Protein AF-C8V5G3-F1 (afdb_monomer_lite)

Sequence (160 aa):
MTLDLTHQVLASRDVQTRILHGDGDPSTAPTVLRQMLYELLLFFASTYEAEFGLTTGPPLHDPLAVAAVISTLNPDFARRYPEQALKFDDRNGERFAVTVVTDGLHGTDVAMVGQLGRSVVSSHATGVTIPRGVDIDAFWNIIVDCIRRADELNSARTAA

Structure (mmCIF, N/CA/C/O backbone):
data_AF-C8V5G3-F1
#
_entry.id   AF-C8V5G3-F1
#
loop_
_atom_site.group_PDB
_atom_site.id
_atom_site.type_symbol
_atom_site.label_atom_id
_atom_site.label_alt_id
_atom_site.label_comp_id
_atom_site.label_asym_id
_atom_site.label_entity_id
_atom_site.label_seq_id
_atom_site.pdbx_PDB_ins_code
_atom_site.Cartn_x
_atom_site.Cartn_y
_atom_site.Cartn_z
_atom_site.occupancy
_atom_site.B_iso_or_equiv
_atom_site.auth_seq_id
_atom_site.auth_comp_id
_atom_site.auth_asym_id
_atom_site.auth_atom_id
_atom_site.pdbx_PDB_model_num
ATOM 1 N N . MET A 1 1 ? 5.278 -5.277 -5.437 1.00 90.44 1 MET A N 1
ATOM 2 C CA . MET A 1 1 ? 4.286 -4.232 -5.769 1.00 90.44 1 MET A CA 1
ATOM 3 C C . MET A 1 1 ? 5.053 -3.002 -6.214 1.00 90.44 1 MET A C 1
ATOM 5 O O . MET A 1 1 ? 6.060 -2.707 -5.586 1.00 90.44 1 MET A O 1
ATOM 9 N N . THR A 1 2 ? 4.676 -2.362 -7.321 1.00 94.75 2 THR A N 1
ATOM 10 C CA . THR A 1 2 ? 5.415 -1.199 -7.846 1.00 94.75 2 THR A CA 1
ATOM 11 C C . THR A 1 2 ? 5.033 0.089 -7.117 1.00 94.75 2 THR A C 1
ATOM 13 O O . THR A 1 2 ? 3.992 0.156 -6.452 1.00 94.75 2 THR A O 1
ATOM 16 N N . LEU A 1 3 ? 5.859 1.128 -7.267 1.00 93.94 3 LEU A N 1
ATOM 17 C CA . LEU A 1 3 ? 5.519 2.470 -6.789 1.00 93.94 3 LEU A CA 1
ATOM 18 C C . LEU A 1 3 ? 4.267 3.005 -7.495 1.00 93.94 3 LEU A C 1
ATOM 20 O O . LEU A 1 3 ? 3.383 3.518 -6.823 1.00 93.94 3 LEU A O 1
ATOM 24 N N . ASP A 1 4 ? 4.117 2.765 -8.804 1.00 93.50 4 ASP A N 1
ATOM 25 C CA . ASP A 1 4 ? 2.938 3.192 -9.578 1.00 93.50 4 ASP A CA 1
ATOM 26 C C . ASP A 1 4 ? 1.614 2.683 -8.987 1.00 93.50 4 ASP A C 1
ATOM 28 O O . ASP A 1 4 ? 0.593 3.369 -9.034 1.00 93.50 4 ASP A O 1
ATOM 32 N N . LEU A 1 5 ? 1.623 1.466 -8.435 1.00 96.06 5 LEU A N 1
ATOM 33 C CA . LEU A 1 5 ? 0.449 0.861 -7.816 1.00 96.06 5 LEU A CA 1
ATOM 34 C C . LEU A 1 5 ? 0.255 1.352 -6.379 1.00 96.06 5 LEU A C 1
ATOM 36 O O . LEU A 1 5 ? -0.837 1.753 -5.992 1.00 96.06 5 LEU A O 1
ATOM 40 N N . THR A 1 6 ? 1.319 1.326 -5.578 1.00 95.50 6 THR A N 1
ATOM 41 C CA . THR A 1 6 ? 1.243 1.682 -4.150 1.00 95.50 6 THR A CA 1
ATOM 42 C C . THR A 1 6 ? 0.965 3.170 -3.927 1.00 95.50 6 THR A C 1
ATOM 44 O O . THR A 1 6 ? 0.331 3.525 -2.939 1.00 95.50 6 THR A O 1
ATOM 47 N N . HIS A 1 7 ? 1.329 4.040 -4.875 1.00 93.88 7 HIS A N 1
ATOM 48 C CA . HIS A 1 7 ? 1.003 5.470 -4.837 1.00 93.88 7 HIS A CA 1
ATOM 49 C C . HIS A 1 7 ? -0.486 5.775 -5.068 1.00 93.88 7 HIS A C 1
ATOM 51 O O . HIS A 1 7 ? -0.908 6.911 -4.876 1.00 93.88 7 HIS A O 1
ATOM 57 N N . GLN A 1 8 ? -1.299 4.783 -5.441 1.00 94.62 8 GLN A N 1
ATOM 58 C CA . GLN A 1 8 ? -2.758 4.931 -5.512 1.00 94.62 8 GLN A CA 1
ATOM 59 C C . GLN A 1 8 ? -3.415 4.757 -4.136 1.00 94.62 8 GLN A C 1
ATOM 61 O O . GLN A 1 8 ? -4.529 5.220 -3.907 1.00 94.62 8 GLN A O 1
ATOM 66 N N . VAL A 1 9 ? -2.724 4.100 -3.202 1.00 94.62 9 VAL A N 1
ATOM 67 C CA . VAL A 1 9 ? -3.239 3.760 -1.876 1.00 94.62 9 VAL A CA 1
ATOM 68 C C . VAL A 1 9 ? -2.818 4.832 -0.877 1.00 94.62 9 VAL A C 1
ATOM 70 O O . VAL A 1 9 ? -1.881 4.655 -0.101 1.00 94.62 9 VAL A O 1
ATOM 73 N N . LEU A 1 10 ? -3.498 5.974 -0.929 1.00 93.56 10 LEU A N 1
ATOM 74 C CA . LEU A 1 10 ? -3.182 7.138 -0.103 1.00 93.56 10 LEU A CA 1
ATOM 75 C C . LEU A 1 10 ? -3.935 7.091 1.227 1.00 93.56 10 LEU A C 1
ATOM 77 O O . LEU A 1 10 ? -5.157 6.928 1.254 1.00 93.56 10 LEU A O 1
ATOM 81 N N . ALA A 1 11 ? -3.222 7.298 2.333 1.00 92.81 11 ALA A N 1
ATOM 82 C CA . ALA A 1 11 ? -3.824 7.530 3.640 1.00 92.81 11 ALA A CA 1
ATOM 83 C C . ALA A 1 11 ? -4.347 8.969 3.727 1.00 92.81 11 ALA A C 1
ATOM 85 O O . ALA A 1 11 ? -3.745 9.823 4.382 1.00 92.81 11 ALA A O 1
ATOM 86 N N . SER A 1 12 ? -5.452 9.238 3.027 1.00 91.56 12 SER A N 1
ATOM 87 C CA . SER A 1 12 ? -6.137 10.532 3.053 1.00 91.56 12 SER A CA 1
ATOM 88 C C . SER A 1 12 ? -6.578 10.925 4.464 1.00 91.56 12 SER A C 1
ATOM 90 O O . SER A 1 12 ? -6.623 10.086 5.362 1.00 91.56 12 SER A O 1
ATOM 92 N N . ARG A 1 13 ? -6.956 12.191 4.676 1.00 89.12 13 ARG A N 1
ATOM 93 C CA . ARG A 1 13 ? -7.501 12.634 5.974 1.00 89.12 13 ARG A CA 1
ATOM 94 C C . ARG A 1 13 ? -8.689 11.781 6.427 1.00 89.12 13 ARG A C 1
ATOM 96 O O . ARG A 1 13 ? -8.712 11.357 7.575 1.00 89.12 13 ARG A O 1
ATOM 103 N N . ASP A 1 14 ? -9.600 11.449 5.516 1.00 90.44 14 ASP A N 1
ATOM 104 C CA . ASP A 1 14 ? -10.758 10.599 5.820 1.00 90.44 14 ASP A CA 1
ATOM 105 C C . ASP A 1 14 ? -10.329 9.191 6.244 1.00 90.44 14 ASP A C 1
ATOM 107 O O . ASP A 1 14 ? -10.855 8.634 7.208 1.00 90.44 14 ASP A O 1
ATOM 111 N N . VAL A 1 15 ? -9.319 8.629 5.574 1.00 93.00 15 VAL A N 1
ATOM 112 C CA . VAL A 1 15 ? -8.729 7.347 5.969 1.00 93.00 15 VAL A CA 1
ATOM 113 C C . VAL A 1 15 ? -8.062 7.456 7.336 1.00 93.00 15 VAL A C 1
ATOM 115 O O . VAL A 1 15 ? -8.269 6.587 8.173 1.00 93.00 15 VAL A O 1
ATOM 118 N N . GLN A 1 16 ? -7.294 8.512 7.601 1.00 92.38 16 GLN A N 1
ATOM 119 C CA . GLN A 1 16 ? -6.641 8.722 8.894 1.00 92.38 16 GLN A CA 1
ATOM 120 C C . GLN A 1 16 ? -7.676 8.803 10.027 1.00 92.38 16 GLN A C 1
ATOM 122 O O . GLN A 1 16 ? -7.517 8.130 11.044 1.00 92.38 16 GLN A O 1
ATOM 127 N N . THR A 1 17 ? -8.773 9.541 9.827 1.00 91.38 17 THR A N 1
ATOM 128 C CA . THR A 1 17 ? -9.910 9.592 10.759 1.00 91.38 17 THR A CA 1
ATOM 129 C C . THR A 1 17 ? -10.544 8.213 10.942 1.00 91.38 17 THR A C 1
ATOM 131 O O . THR A 1 17 ? -10.790 7.797 12.074 1.00 91.38 17 THR A O 1
ATOM 134 N N . ARG A 1 18 ? -10.751 7.464 9.852 1.00 92.94 18 ARG A N 1
ATOM 135 C CA . ARG A 1 18 ? -11.294 6.099 9.894 1.00 92.94 18 ARG A CA 1
ATOM 136 C C . ARG A 1 18 ? -10.370 5.120 10.625 1.00 92.94 18 ARG A C 1
ATOM 138 O O . ARG A 1 18 ? -10.847 4.242 11.335 1.00 92.94 18 ARG A O 1
ATOM 145 N N . ILE A 1 19 ? -9.053 5.256 10.497 1.00 94.88 19 ILE A N 1
ATOM 146 C CA . ILE A 1 19 ? -8.082 4.454 11.254 1.00 94.88 19 ILE A CA 1
ATOM 147 C C . ILE A 1 19 ? -8.159 4.804 12.742 1.00 94.88 19 ILE A C 1
ATOM 149 O O . ILE A 1 19 ? -8.241 3.899 13.577 1.00 94.88 19 ILE A O 1
ATOM 153 N N . LEU A 1 20 ? -8.205 6.100 13.064 1.00 95.12 20 LEU A N 1
ATOM 154 C CA . LEU A 1 20 ? -8.210 6.596 14.436 1.00 95.12 20 LEU A CA 1
ATOM 155 C C . LEU A 1 20 ? -9.475 6.191 15.207 1.00 95.12 20 LEU A C 1
ATOM 157 O O . LEU A 1 20 ? -9.371 5.737 16.344 1.00 95.12 20 LEU A O 1
ATOM 161 N N . HIS A 1 21 ? -10.652 6.292 14.585 1.00 92.94 21 HIS A N 1
ATOM 162 C CA . HIS A 1 21 ? -11.937 6.090 15.270 1.00 92.94 21 HIS A CA 1
ATOM 163 C C . HIS A 1 21 ? -12.692 4.819 14.850 1.00 92.94 21 HIS A C 1
ATOM 165 O O . HIS A 1 21 ? -13.619 4.396 15.539 1.00 92.94 21 HIS A O 1
ATOM 171 N N . GLY A 1 22 ? -12.291 4.164 13.756 1.00 88.62 22 GLY A N 1
ATOM 172 C CA . GLY A 1 22 ? -13.039 3.038 13.196 1.00 88.62 22 GLY A CA 1
ATOM 173 C C . GLY A 1 22 ? -14.452 3.454 12.785 1.00 88.62 22 GLY A C 1
ATOM 174 O O . GLY A 1 22 ? -14.653 4.557 12.284 1.00 88.62 22 GLY A O 1
ATOM 175 N N . ASP A 1 23 ? -15.419 2.572 13.041 1.00 82.75 23 ASP A N 1
ATOM 176 C CA . ASP A 1 23 ? -16.856 2.854 12.891 1.00 82.75 23 ASP A CA 1
ATOM 177 C C . ASP A 1 23 ? -17.482 3.413 14.194 1.00 82.75 23 ASP A C 1
ATOM 179 O O . ASP A 1 23 ? -18.703 3.452 14.341 1.00 82.75 23 ASP A O 1
ATOM 183 N N . GLY A 1 24 ? -16.653 3.779 15.181 1.00 77.25 24 GLY A N 1
ATOM 184 C CA . GLY A 1 24 ? -17.084 4.284 16.485 1.00 77.25 24 GLY A CA 1
ATOM 185 C C . GLY A 1 24 ? -17.409 5.778 16.489 1.00 77.25 24 GLY A C 1
ATOM 186 O O . GLY A 1 24 ? -17.151 6.498 15.527 1.00 77.25 24 GLY A O 1
ATOM 187 N N . ASP A 1 25 ? -17.959 6.257 17.607 1.00 80.38 25 ASP A N 1
ATOM 188 C CA . ASP A 1 25 ? -18.188 7.687 17.828 1.00 80.38 25 ASP A CA 1
ATOM 189 C C . ASP A 1 25 ? -16.837 8.426 17.949 1.00 80.38 25 ASP A C 1
ATOM 191 O O . ASP A 1 25 ? -16.063 8.103 18.857 1.00 80.38 25 ASP A O 1
ATOM 195 N N . PRO A 1 26 ? -16.548 9.437 17.103 1.00 83.38 26 PRO A N 1
ATOM 196 C CA . PRO A 1 26 ? -15.336 10.252 17.205 1.00 83.38 26 PRO A CA 1
ATOM 197 C C . PRO A 1 26 ? -15.153 10.960 18.557 1.00 83.38 26 PRO A C 1
ATOM 199 O O . PRO A 1 26 ? -14.046 11.391 18.873 1.00 83.38 26 PRO A O 1
ATOM 202 N N . SER A 1 27 ? -16.214 11.087 19.363 1.00 85.31 27 SER A N 1
ATOM 203 C CA . SER A 1 27 ? -16.142 11.611 20.733 1.00 85.31 27 SER A CA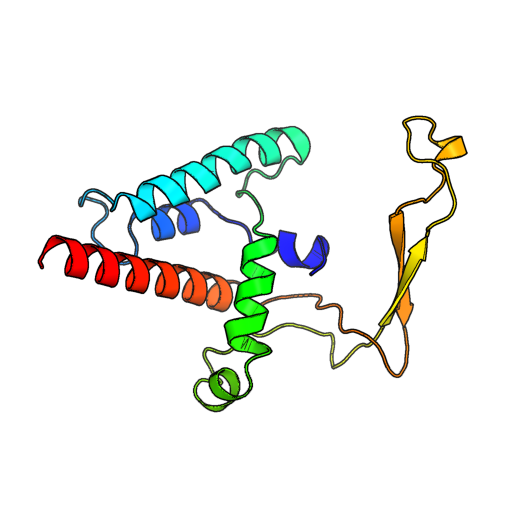 1
ATOM 204 C C . SER A 1 27 ? -15.482 10.639 21.725 1.00 85.31 27 SER A C 1
ATOM 206 O O . SER A 1 27 ? -15.033 11.051 22.797 1.00 85.31 27 SER A O 1
ATOM 208 N N . THR A 1 28 ? -15.395 9.353 21.372 1.00 87.88 28 THR A N 1
ATOM 209 C CA . THR A 1 28 ? -14.753 8.319 22.187 1.00 87.88 28 THR A CA 1
ATOM 210 C C . THR A 1 28 ? -13.245 8.334 21.964 1.00 87.88 28 THR A C 1
ATOM 212 O O . THR A 1 28 ? -12.764 8.402 20.832 1.00 87.88 28 THR A O 1
ATOM 215 N N . ALA A 1 29 ? -12.486 8.235 23.058 1.00 92.25 29 ALA A N 1
ATOM 216 C CA . ALA A 1 29 ? -11.034 8.161 22.982 1.00 92.25 29 ALA A CA 1
ATOM 217 C C . ALA A 1 29 ? -10.590 6.924 22.170 1.00 92.25 29 ALA A C 1
ATOM 219 O O . ALA A 1 29 ? -11.103 5.825 22.409 1.00 92.25 29 ALA A O 1
ATOM 220 N N . PRO A 1 30 ? -9.641 7.076 21.229 1.00 94.69 30 PRO A N 1
ATOM 221 C CA . PRO A 1 30 ? -9.149 5.966 20.424 1.00 94.69 30 PRO A CA 1
ATOM 222 C C . PRO A 1 30 ? -8.407 4.939 21.287 1.00 94.69 30 PRO A C 1
ATOM 224 O O . PRO A 1 30 ? -7.848 5.260 22.340 1.00 94.69 30 PRO A O 1
ATOM 227 N N . THR A 1 31 ? -8.356 3.688 20.825 1.00 95.00 31 THR A N 1
ATOM 228 C CA . THR A 1 31 ? -7.516 2.666 21.464 1.00 95.00 31 THR A CA 1
ATOM 229 C C . THR A 1 31 ? -6.035 3.009 21.289 1.00 95.00 31 THR A C 1
ATOM 231 O O . THR A 1 31 ? -5.647 3.694 20.341 1.00 95.00 31 THR A O 1
ATOM 234 N N . VAL A 1 32 ? -5.175 2.480 22.169 1.00 95.69 32 VAL A N 1
ATOM 235 C CA . VAL A 1 32 ? -3.713 2.672 22.072 1.00 95.69 32 VAL A CA 1
ATOM 236 C C . VAL A 1 32 ? -3.182 2.231 20.703 1.00 95.69 32 VAL A C 1
ATOM 238 O O . VAL A 1 32 ? -2.346 2.911 20.113 1.00 95.69 32 VAL A O 1
ATOM 241 N N . LEU A 1 33 ? -3.701 1.119 20.170 1.00 96.19 33 LEU A N 1
ATOM 242 C CA . LEU A 1 33 ? -3.328 0.614 18.850 1.00 96.19 33 LEU A CA 1
ATOM 243 C C . LEU A 1 33 ? -3.675 1.619 17.744 1.00 96.19 33 LEU A C 1
ATOM 245 O O . LEU A 1 33 ? -2.832 1.917 16.900 1.00 96.19 33 LEU A O 1
ATOM 249 N N . ARG A 1 34 ? -4.900 2.152 17.749 1.00 96.50 34 ARG A N 1
ATOM 250 C CA . ARG A 1 34 ? -5.357 3.116 16.740 1.00 96.50 34 ARG A CA 1
ATOM 251 C C . ARG A 1 34 ? -4.603 4.432 16.809 1.00 96.50 34 ARG A C 1
ATOM 253 O O . ARG A 1 34 ? -4.219 4.948 15.763 1.00 96.50 34 ARG A O 1
ATOM 260 N N . GLN A 1 35 ? -4.339 4.928 18.018 1.00 96.50 35 GLN A N 1
ATOM 261 C CA . GLN A 1 35 ? -3.531 6.128 18.227 1.00 96.50 35 GLN A CA 1
ATOM 262 C C . GLN A 1 35 ? -2.127 5.954 17.630 1.00 96.50 35 GLN A C 1
ATOM 264 O O . GLN A 1 35 ? -1.695 6.780 16.831 1.00 96.50 35 GLN A O 1
ATOM 269 N N . MET A 1 36 ? -1.457 4.837 17.930 1.00 97.00 36 MET A N 1
ATOM 270 C CA . MET A 1 36 ? -0.131 4.525 17.387 1.00 97.00 36 MET A CA 1
ATOM 271 C C . MET A 1 36 ? -0.137 4.442 15.850 1.00 97.00 36 MET A C 1
ATOM 273 O O . MET A 1 36 ? 0.761 4.970 15.197 1.00 97.00 36 MET A O 1
ATOM 277 N 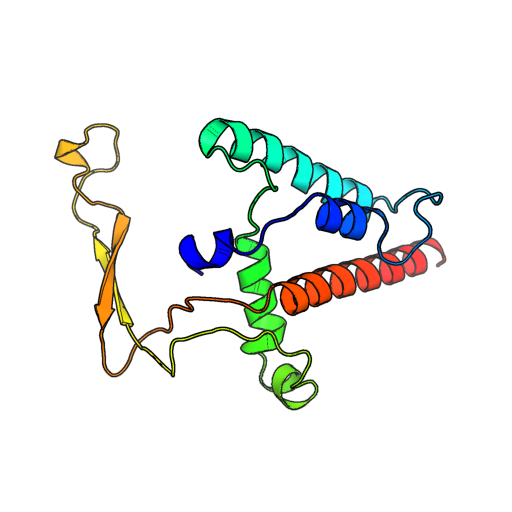N . LEU A 1 37 ? -1.141 3.789 15.251 1.00 96.12 37 LEU A N 1
ATOM 278 C CA . LEU A 1 37 ? -1.253 3.681 13.791 1.00 96.12 37 LEU A CA 1
ATOM 279 C C . LEU A 1 37 ? -1.525 5.037 13.128 1.00 96.12 37 LEU A C 1
ATOM 281 O O . LEU A 1 37 ? -0.943 5.333 12.088 1.00 96.12 37 LEU A O 1
ATOM 285 N N . TYR A 1 38 ? -2.376 5.870 13.724 1.00 94.31 38 TYR A N 1
ATOM 286 C CA . TYR A 1 38 ? -2.631 7.227 13.246 1.00 94.31 38 TYR A CA 1
ATOM 287 C C . TYR A 1 38 ? -1.365 8.093 13.291 1.00 94.31 38 TYR A C 1
ATOM 289 O O . TYR A 1 38 ? -1.020 8.733 12.299 1.00 94.31 38 TYR A O 1
ATOM 297 N N . GLU A 1 39 ? -0.628 8.061 14.402 1.00 93.50 39 GLU A N 1
ATOM 298 C CA . GLU A 1 39 ? 0.644 8.780 14.544 1.00 93.50 39 GLU A CA 1
ATOM 299 C C . GLU A 1 39 ? 1.687 8.313 13.524 1.00 93.50 39 GLU A C 1
ATOM 301 O O . GLU A 1 39 ? 2.393 9.140 12.947 1.00 93.50 39 GLU A O 1
ATOM 306 N N . LEU A 1 40 ? 1.740 7.008 13.235 1.00 92.94 40 LEU A N 1
ATOM 307 C CA . LEU A 1 40 ? 2.606 6.456 12.195 1.00 92.94 40 LEU A CA 1
ATOM 308 C C . LEU A 1 40 ? 2.267 7.026 10.809 1.00 92.94 40 LEU A C 1
ATOM 310 O O . LEU A 1 40 ? 3.170 7.393 10.057 1.00 92.94 40 LEU A O 1
ATOM 314 N N . LEU A 1 41 ? 0.978 7.137 10.474 1.00 91.19 41 LEU A N 1
ATOM 315 C CA . LEU A 1 41 ? 0.541 7.750 9.216 1.00 91.19 41 LEU A CA 1
ATOM 316 C C . LEU A 1 41 ? 0.913 9.239 9.158 1.00 91.19 41 LEU A C 1
ATOM 318 O O . LEU A 1 41 ? 1.419 9.699 8.136 1.00 91.19 41 LEU A O 1
ATOM 322 N N . LEU A 1 42 ? 0.723 9.990 10.246 1.00 87.56 42 LEU A N 1
ATOM 323 C CA . LEU A 1 42 ? 1.100 11.407 10.298 1.00 87.56 42 LEU A CA 1
ATOM 324 C C . LEU A 1 42 ? 2.608 11.628 10.164 1.00 87.56 42 LEU A C 1
ATOM 326 O O . LEU A 1 42 ? 3.032 12.559 9.478 1.00 87.56 42 LEU A O 1
ATOM 330 N N . PHE A 1 43 ? 3.414 10.772 10.796 1.00 86.56 43 PHE A N 1
ATOM 331 C CA . PHE A 1 43 ? 4.869 10.841 10.709 1.00 86.56 43 PHE A CA 1
ATOM 332 C C . PHE A 1 43 ? 5.326 10.810 9.247 1.00 86.56 43 PHE A C 1
ATOM 334 O O . PHE A 1 43 ? 6.025 11.719 8.796 1.00 86.56 43 PHE A O 1
ATOM 341 N N . PHE A 1 44 ? 4.844 9.833 8.473 1.00 81.12 44 PHE A N 1
ATOM 342 C CA . PHE A 1 44 ? 5.181 9.734 7.055 1.00 81.12 44 PHE A CA 1
ATOM 343 C C . PHE A 1 44 ? 4.566 10.848 6.205 1.00 81.12 44 PHE A C 1
ATOM 345 O O . PHE A 1 44 ? 5.217 11.304 5.268 1.00 81.12 44 PHE A O 1
ATOM 352 N N . ALA A 1 45 ? 3.362 11.333 6.530 1.00 80.25 45 ALA A N 1
ATOM 353 C CA . ALA A 1 45 ? 2.716 12.410 5.776 1.00 80.25 45 ALA A CA 1
ATOM 354 C C . ALA A 1 45 ? 3.637 13.632 5.604 1.00 80.25 45 ALA A C 1
ATOM 356 O O . ALA A 1 45 ? 3.771 14.146 4.496 1.00 80.25 45 ALA A O 1
ATOM 357 N N . SER A 1 46 ? 4.335 14.029 6.675 1.00 76.62 46 SER A N 1
ATOM 358 C CA . SER A 1 46 ? 5.256 15.173 6.660 1.00 76.62 46 SER A CA 1
ATOM 359 C C . SER A 1 46 ? 6.431 15.006 5.687 1.00 76.62 46 SER A C 1
ATOM 361 O O . SER A 1 46 ? 6.776 15.937 4.961 1.00 76.62 46 SER A O 1
ATOM 363 N N . THR A 1 47 ? 7.021 13.810 5.619 1.00 78.00 47 THR A N 1
ATOM 364 C CA . THR A 1 47 ? 8.121 13.507 4.695 1.00 78.00 47 THR A CA 1
ATOM 365 C C . THR A 1 47 ? 7.628 13.477 3.254 1.00 78.00 47 THR A C 1
ATOM 367 O O . THR A 1 47 ? 8.290 14.006 2.367 1.00 78.00 47 THR A O 1
ATOM 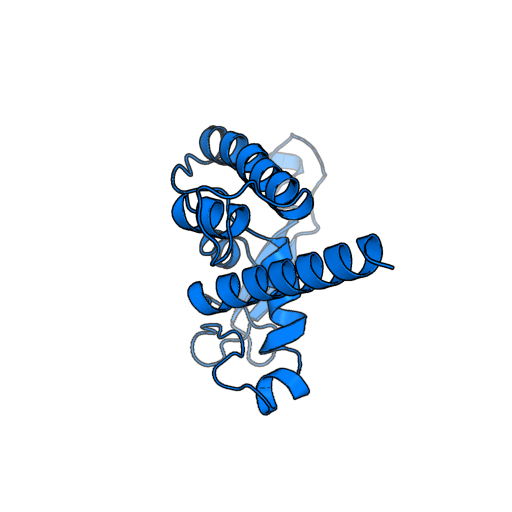370 N N . TYR A 1 48 ? 6.449 12.901 3.005 1.00 76.12 48 TYR A N 1
ATOM 371 C CA . TYR A 1 48 ? 5.904 12.818 1.650 1.00 76.12 48 TYR A CA 1
ATOM 372 C C . TYR A 1 48 ? 5.454 14.168 1.092 1.00 76.12 48 TYR A C 1
ATOM 374 O O . TYR A 1 48 ? 5.598 14.418 -0.107 1.00 76.12 48 TYR A O 1
ATOM 382 N N . GLU A 1 49 ? 4.947 15.052 1.947 1.00 80.31 49 GLU A N 1
ATOM 383 C CA . GLU A 1 49 ? 4.661 16.429 1.563 1.00 80.31 49 GLU A CA 1
ATOM 384 C C . GLU A 1 49 ? 5.953 17.175 1.196 1.00 80.31 49 GLU A C 1
ATOM 386 O O . GLU A 1 49 ? 6.020 17.772 0.123 1.00 80.31 49 GLU A O 1
ATOM 391 N N . ALA A 1 50 ? 6.992 17.084 2.033 1.00 78.62 50 ALA A N 1
ATOM 392 C CA . ALA A 1 50 ? 8.255 17.790 1.818 1.00 78.62 50 ALA A CA 1
ATOM 393 C C . ALA A 1 50 ? 9.042 17.289 0.592 1.00 78.62 50 ALA A C 1
ATOM 395 O O . ALA A 1 50 ? 9.536 18.099 -0.190 1.00 78.62 50 ALA A O 1
ATOM 396 N N . GLU A 1 51 ? 9.147 15.970 0.411 1.00 79.06 51 GLU A N 1
ATOM 397 C CA . GLU A 1 51 ? 10.008 15.359 -0.615 1.00 79.06 51 GLU A CA 1
ATOM 398 C C . GLU A 1 51 ? 9.288 15.125 -1.953 1.00 79.06 51 GLU A C 1
ATOM 400 O O . GLU A 1 51 ? 9.918 15.135 -3.011 1.00 79.06 51 GLU A O 1
ATOM 405 N N . PHE A 1 52 ? 7.964 14.916 -1.936 1.00 72.69 52 PHE A N 1
ATOM 406 C CA . PHE A 1 52 ? 7.195 14.513 -3.124 1.00 72.69 52 PHE A CA 1
ATOM 407 C C . PHE A 1 52 ? 5.979 15.403 -3.419 1.00 72.69 52 PHE A C 1
ATOM 409 O O . PHE A 1 52 ? 5.284 15.166 -4.408 1.00 72.69 52 PHE A O 1
ATOM 416 N N . GLY A 1 53 ? 5.692 16.410 -2.585 1.00 76.88 53 GLY A N 1
ATOM 417 C CA . GLY A 1 53 ? 4.535 17.296 -2.758 1.00 76.88 53 GLY A CA 1
ATOM 418 C C . GLY A 1 53 ? 3.182 16.592 -2.598 1.00 76.88 53 GLY A C 1
ATOM 419 O O . GLY A 1 53 ? 2.164 17.089 -3.082 1.00 76.88 53 GLY A O 1
ATOM 420 N N . LEU A 1 54 ? 3.149 15.420 -1.954 1.00 72.88 54 LEU A N 1
ATOM 421 C CA . LEU A 1 54 ? 1.933 14.626 -1.778 1.00 72.88 54 LEU A CA 1
ATOM 422 C C . LEU A 1 54 ? 1.114 15.141 -0.588 1.00 72.88 54 LEU A C 1
ATOM 424 O O . LEU A 1 54 ? 1.244 14.667 0.536 1.00 72.88 54 LEU A O 1
ATOM 428 N N . THR A 1 55 ? 0.224 16.096 -0.851 1.00 79.56 55 THR A N 1
ATOM 429 C CA . THR A 1 55 ? -0.591 16.768 0.182 1.00 79.56 55 THR A CA 1
ATOM 430 C C . THR A 1 55 ? -1.848 16.001 0.595 1.00 79.56 55 THR A C 1
ATOM 432 O O . THR A 1 55 ? -2.470 16.316 1.609 1.00 79.56 55 THR A O 1
ATOM 435 N N . THR A 1 56 ? -2.254 14.992 -0.183 1.00 82.88 56 THR A N 1
ATOM 436 C CA . THR A 1 56 ? -3.454 14.194 0.122 1.00 82.88 56 THR A CA 1
ATOM 437 C C . THR A 1 56 ? -3.212 13.247 1.299 1.00 82.88 56 THR A C 1
ATOM 439 O O . THR A 1 56 ? -4.136 12.996 2.066 1.00 82.88 56 THR A O 1
ATOM 442 N N . GLY A 1 57 ? -1.981 12.760 1.468 1.00 85.19 57 GLY A N 1
ATOM 443 C CA . GLY A 1 57 ? -1.577 11.802 2.497 1.00 85.19 57 GLY A CA 1
ATOM 444 C C . GLY A 1 57 ? -0.485 10.856 1.981 1.00 85.19 57 GLY A C 1
ATOM 445 O O . GLY A 1 57 ? -0.257 10.799 0.770 1.00 85.19 57 GLY A O 1
ATOM 446 N N . PRO A 1 58 ? 0.203 10.112 2.864 1.00 88.62 58 PRO A N 1
ATOM 447 C CA . PRO A 1 58 ? 1.277 9.214 2.457 1.00 88.62 58 PRO A CA 1
ATOM 448 C C . PRO A 1 58 ? 0.722 7.947 1.783 1.00 88.62 58 PRO A C 1
ATOM 450 O O . PRO A 1 58 ? -0.347 7.461 2.173 1.00 88.62 58 PRO A O 1
ATOM 453 N N . PRO A 1 59 ? 1.431 7.379 0.795 1.00 92.00 59 PRO A N 1
ATOM 454 C CA . PRO A 1 59 ? 1.083 6.091 0.214 1.00 92.00 59 PRO A CA 1
ATOM 455 C C . PRO A 1 59 ? 1.425 4.927 1.155 1.00 92.00 59 PRO A C 1
ATOM 457 O O . PRO A 1 59 ? 2.383 4.994 1.926 1.00 92.00 59 PRO A O 1
ATOM 460 N N . LEU A 1 60 ? 0.674 3.825 1.067 1.00 91.94 60 LEU A N 1
ATOM 461 C CA . LEU A 1 60 ? 0.986 2.578 1.774 1.00 91.94 60 LEU A CA 1
ATOM 462 C C . LEU A 1 60 ? 1.591 1.550 0.816 1.00 91.94 60 LEU A C 1
ATOM 464 O O . LEU A 1 60 ? 0.911 0.988 -0.043 1.00 91.94 60 LEU A O 1
ATOM 468 N N . HIS A 1 61 ? 2.876 1.259 1.014 1.00 94.38 61 HIS A N 1
ATOM 469 C CA . HIS A 1 61 ? 3.606 0.276 0.216 1.00 94.38 61 HIS A CA 1
ATOM 470 C C . HIS A 1 61 ? 3.400 -1.153 0.737 1.00 94.38 61 HIS A C 1
ATOM 472 O O . HIS A 1 61 ? 2.728 -1.974 0.108 1.00 94.38 61 HIS A O 1
ATOM 478 N N . ASP A 1 62 ? 3.954 -1.443 1.910 1.00 94.81 62 ASP A N 1
ATOM 479 C CA . ASP A 1 62 ? 4.045 -2.803 2.446 1.00 94.81 62 ASP A CA 1
ATOM 480 C C . ASP A 1 62 ? 2.681 -3.411 2.808 1.00 94.81 62 ASP A C 1
ATOM 482 O O . ASP A 1 62 ? 2.445 -4.579 2.474 1.00 94.81 62 ASP A O 1
ATOM 486 N N . PRO A 1 63 ? 1.729 -2.659 3.407 1.00 96.00 63 PRO A N 1
ATOM 487 C CA . PRO A 1 63 ? 0.415 -3.209 3.727 1.00 96.00 63 PRO A CA 1
ATOM 488 C C . PRO A 1 63 ? -0.350 -3.707 2.495 1.00 96.00 63 PRO A C 1
ATOM 490 O O . PRO A 1 63 ? -1.087 -4.687 2.599 1.00 96.00 63 PRO A O 1
ATOM 493 N N . LEU A 1 64 ? -0.144 -3.105 1.315 1.00 97.06 64 LEU A N 1
ATOM 494 C CA . LEU A 1 64 ? -0.766 -3.574 0.074 1.00 97.06 64 LEU A CA 1
ATOM 495 C C . LEU A 1 64 ? -0.264 -4.967 -0.328 1.00 97.06 64 LEU A C 1
ATOM 497 O O . LEU A 1 64 ? -1.046 -5.800 -0.789 1.00 97.06 64 LEU A O 1
ATOM 501 N N . ALA A 1 65 ? 1.026 -5.249 -0.124 1.00 96.06 65 ALA A N 1
ATOM 502 C CA . ALA A 1 65 ? 1.585 -6.570 -0.395 1.00 96.06 65 ALA A CA 1
ATOM 503 C C . ALA A 1 65 ? 0.973 -7.635 0.529 1.00 96.06 65 ALA A C 1
ATOM 505 O O . ALA A 1 65 ? 0.590 -8.707 0.062 1.00 96.06 65 ALA A O 1
ATOM 506 N N . VAL A 1 66 ? 0.817 -7.324 1.820 1.00 97.12 66 VAL A N 1
ATOM 507 C CA . VAL A 1 66 ? 0.181 -8.232 2.788 1.00 97.12 66 VAL A CA 1
ATOM 508 C C . VAL A 1 66 ? -1.297 -8.444 2.455 1.00 97.12 66 VAL A C 1
ATOM 510 O O . VAL A 1 66 ? -1.756 -9.586 2.440 1.00 97.12 66 VAL A O 1
ATOM 513 N N . ALA A 1 67 ? -2.027 -7.375 2.121 1.00 97.00 67 ALA A N 1
ATOM 514 C CA . ALA A 1 67 ? -3.429 -7.450 1.717 1.00 97.00 67 ALA A CA 1
ATOM 515 C C . ALA A 1 67 ? -3.622 -8.362 0.493 1.00 97.00 67 ALA A C 1
ATOM 517 O O . ALA A 1 67 ? -4.521 -9.202 0.484 1.00 97.00 67 ALA A O 1
ATOM 518 N N . ALA A 1 68 ? -2.733 -8.268 -0.504 1.00 96.31 68 ALA A N 1
ATOM 519 C CA . ALA A 1 68 ? -2.746 -9.164 -1.657 1.00 96.31 68 ALA A CA 1
ATOM 520 C C . ALA A 1 68 ? -2.547 -10.635 -1.253 1.00 96.31 68 ALA A C 1
ATOM 522 O O . ALA A 1 68 ? -3.234 -11.505 -1.785 1.00 96.31 68 ALA A O 1
ATOM 523 N N . VAL A 1 69 ? -1.653 -10.921 -0.297 1.00 96.81 69 VAL A N 1
ATOM 524 C CA . VAL A 1 69 ? -1.397 -12.288 0.195 1.00 96.81 69 VAL A CA 1
ATOM 525 C C . VAL A 1 69 ? -2.618 -12.878 0.892 1.00 96.81 69 VAL A C 1
ATOM 527 O O . VAL A 1 69 ? -3.015 -13.995 0.575 1.00 96.81 69 VAL A O 1
ATOM 530 N N . ILE A 1 70 ? -3.223 -12.149 1.832 1.00 95.62 70 ILE A N 1
ATOM 531 C CA . ILE A 1 70 ? -4.339 -12.681 2.629 1.00 95.62 70 ILE A CA 1
ATOM 532 C C . ILE A 1 70 ? -5.663 -12.724 1.860 1.00 95.62 70 ILE A C 1
ATOM 534 O O . ILE A 1 70 ? -6.563 -13.458 2.268 1.00 95.62 70 ILE A O 1
ATOM 538 N N . SER A 1 71 ? -5.768 -11.958 0.768 1.00 96.06 71 SER A N 1
ATOM 539 C CA . SER A 1 71 ? -6.988 -11.787 -0.015 1.00 96.06 71 SER A CA 1
ATOM 540 C C . SER A 1 71 ? -6.888 -12.442 -1.398 1.00 96.06 71 SER A C 1
ATOM 542 O O . SER A 1 71 ? -7.322 -13.578 -1.568 1.00 96.06 71 SER A O 1
ATOM 544 N N . THR A 1 72 ? -6.279 -11.774 -2.383 1.00 94.31 72 THR A N 1
ATOM 545 C CA . THR A 1 72 ? -6.240 -12.214 -3.793 1.00 94.31 72 THR A CA 1
ATOM 546 C C . THR A 1 72 ? -5.448 -13.503 -4.002 1.00 94.31 72 THR A C 1
ATOM 548 O O . THR A 1 72 ? -5.861 -14.372 -4.764 1.00 94.31 72 THR A O 1
ATOM 551 N N . LEU A 1 73 ? -4.295 -13.629 -3.341 1.00 94.56 73 LEU A N 1
ATOM 552 C CA . LEU A 1 73 ? -3.399 -14.781 -3.472 1.00 94.56 73 LEU A CA 1
ATOM 553 C C . LEU A 1 73 ? -3.754 -15.915 -2.502 1.00 94.56 73 LEU A C 1
ATOM 555 O O . LEU A 1 73 ? -3.123 -16.970 -2.542 1.00 94.56 73 LEU A O 1
ATOM 559 N N . ASN A 1 74 ? -4.769 -15.723 -1.657 1.00 96.62 74 ASN A N 1
ATOM 560 C CA . ASN A 1 74 ? -5.318 -16.762 -0.804 1.00 96.62 74 ASN A CA 1
ATOM 561 C C . ASN A 1 74 ? -6.525 -17.413 -1.507 1.00 96.62 74 ASN A C 1
ATOM 563 O O . ASN A 1 74 ? -7.623 -16.850 -1.490 1.00 96.62 74 ASN A O 1
ATOM 567 N N . PRO A 1 75 ? -6.372 -18.614 -2.097 1.00 95.12 75 PRO A N 1
ATOM 568 C CA . PRO A 1 75 ? -7.436 -19.240 -2.878 1.00 95.12 75 PRO A CA 1
ATOM 569 C C . PRO A 1 75 ? -8.661 -19.608 -2.035 1.00 95.12 75 PRO A C 1
ATOM 571 O O . PRO A 1 75 ? -9.771 -19.668 -2.564 1.00 95.12 75 PRO A O 1
ATOM 574 N N . ASP A 1 76 ? -8.490 -19.855 -0.735 1.00 96.62 76 ASP A N 1
ATOM 575 C CA . ASP A 1 76 ? -9.604 -20.152 0.163 1.00 96.62 76 ASP A CA 1
ATOM 576 C C . ASP A 1 76 ? -10.399 -18.897 0.500 1.00 96.62 76 ASP A C 1
ATOM 578 O O . ASP A 1 76 ? -11.631 -18.929 0.455 1.00 96.62 76 ASP A O 1
ATOM 582 N N . PHE A 1 77 ? -9.712 -17.784 0.772 1.00 93.88 77 PHE A N 1
ATOM 583 C CA . PHE A 1 77 ? -10.369 -16.499 0.989 1.00 93.88 77 PHE A CA 1
ATOM 584 C C . PHE A 1 77 ? -11.088 -16.033 -0.279 1.00 93.88 77 PHE A C 1
ATOM 586 O O . PHE A 1 77 ? -12.292 -15.793 -0.233 1.00 93.88 77 PHE A O 1
ATOM 593 N N . ALA A 1 78 ? -10.389 -15.990 -1.417 1.00 93.94 78 ALA A N 1
ATOM 594 C CA . ALA A 1 78 ? -10.949 -15.530 -2.684 1.00 93.94 78 ALA A CA 1
ATOM 595 C C . ALA A 1 78 ? -12.160 -16.365 -3.135 1.00 93.94 78 ALA A C 1
ATOM 597 O O . ALA A 1 78 ? -13.138 -15.820 -3.641 1.00 93.94 78 ALA A O 1
ATOM 598 N N . ARG A 1 79 ? -12.141 -17.686 -2.903 1.00 95.00 79 ARG A N 1
ATOM 599 C CA . ARG A 1 79 ? -13.271 -18.573 -3.224 1.00 95.00 79 ARG A CA 1
ATOM 600 C C . ARG A 1 79 ? -14.456 -18.390 -2.276 1.00 95.00 79 ARG A C 1
ATOM 602 O O . ARG A 1 79 ? -15.598 -18.495 -2.711 1.00 95.00 79 ARG A O 1
ATOM 609 N N . ARG A 1 80 ? -14.202 -18.172 -0.981 1.00 95.31 80 ARG A N 1
ATOM 610 C CA . ARG A 1 80 ? -15.255 -18.055 0.042 1.00 95.31 80 ARG A CA 1
ATOM 611 C C . ARG A 1 80 ? -15.883 -16.662 0.089 1.00 95.31 80 ARG A C 1
ATOM 613 O O . ARG A 1 80 ? -17.065 -16.551 0.400 1.00 95.31 80 ARG A O 1
ATOM 620 N N . TYR A 1 81 ? -15.108 -15.628 -0.224 1.00 92.00 81 TYR A N 1
ATOM 621 C CA . TYR A 1 81 ? -15.514 -14.226 -0.169 1.00 92.00 81 TYR A CA 1
ATOM 622 C C . TYR A 1 81 ? -15.150 -13.489 -1.472 1.00 92.00 81 TYR A C 1
ATOM 624 O O . TYR A 1 81 ? -14.386 -12.525 -1.435 1.00 92.00 81 TYR A O 1
ATOM 632 N N . PRO A 1 82 ? -15.687 -13.904 -2.634 1.00 91.69 82 PRO A N 1
ATOM 633 C CA . PRO A 1 82 ? -15.290 -13.354 -3.935 1.00 91.69 82 PRO A CA 1
ATOM 634 C C . PRO A 1 82 ? -15.538 -11.844 -4.065 1.00 91.69 82 PRO A C 1
ATOM 636 O O . PRO A 1 82 ? -14.761 -11.148 -4.713 1.00 91.69 82 PRO A O 1
ATOM 639 N N . GLU A 1 83 ? -16.569 -11.317 -3.399 1.00 89.56 83 GLU A N 1
ATOM 640 C CA . GLU A 1 83 ? -16.866 -9.877 -3.395 1.00 89.56 83 GLU A CA 1
ATOM 641 C C . GLU A 1 83 ? -15.981 -9.063 -2.442 1.00 89.56 83 GLU A C 1
ATOM 643 O O . GLU A 1 83 ? -15.889 -7.851 -2.585 1.00 89.56 83 GLU A O 1
ATOM 648 N N . GLN A 1 84 ? -15.320 -9.714 -1.478 1.00 87.69 84 GLN A N 1
ATOM 649 C CA . GLN A 1 84 ? -14.382 -9.070 -0.546 1.00 87.69 84 GLN A CA 1
ATOM 650 C C . GLN A 1 84 ? -12.922 -9.277 -0.965 1.00 87.69 84 GLN A C 1
ATOM 652 O O . GLN A 1 84 ? -12.011 -8.698 -0.372 1.00 87.69 84 GLN A O 1
ATOM 657 N N . ALA A 1 85 ? -12.684 -10.144 -1.952 1.00 93.19 85 ALA A N 1
ATOM 658 C CA . ALA A 1 85 ? -11.363 -10.374 -2.497 1.00 93.19 85 ALA A CA 1
ATOM 659 C C . ALA A 1 85 ? -10.835 -9.078 -3.121 1.00 93.19 85 ALA A C 1
ATOM 661 O O . ALA A 1 85 ? -11.527 -8.426 -3.901 1.00 93.19 85 ALA A O 1
ATOM 662 N N . LEU A 1 86 ? -9.598 -8.715 -2.789 1.00 96.31 86 LEU A N 1
ATOM 663 C CA . LEU A 1 86 ? -8.949 -7.526 -3.314 1.00 96.31 86 LEU A CA 1
ATOM 664 C C . LEU A 1 86 ? -8.753 -7.700 -4.823 1.00 96.31 86 LEU A C 1
ATOM 666 O O . LEU A 1 86 ? -8.164 -8.687 -5.279 1.00 96.31 86 LEU A O 1
ATOM 670 N N . LYS A 1 87 ? -9.270 -6.748 -5.596 1.00 95.94 87 LYS A N 1
ATOM 671 C CA . LYS A 1 87 ? -9.215 -6.770 -7.058 1.00 95.94 87 LYS A CA 1
ATOM 672 C C . LYS A 1 87 ? -8.084 -5.873 -7.544 1.00 95.94 87 LYS A C 1
ATOM 674 O O . LYS A 1 87 ? -7.842 -4.795 -7.002 1.00 95.94 87 LYS A O 1
ATOM 679 N N . PHE A 1 88 ? -7.408 -6.336 -8.585 1.00 96.69 88 PHE A N 1
ATOM 680 C CA . PHE A 1 88 ? -6.327 -5.630 -9.256 1.00 96.69 88 PHE A CA 1
ATOM 681 C C . PHE A 1 88 ? -6.657 -5.524 -10.744 1.00 96.69 88 PHE A C 1
ATOM 683 O O . PHE A 1 88 ? -7.114 -6.500 -11.338 1.00 96.69 88 PHE A O 1
ATOM 690 N N . ASP A 1 89 ? -6.406 -4.363 -11.348 1.00 96.81 89 ASP A N 1
ATOM 691 C CA . ASP A 1 89 ? -6.422 -4.222 -12.806 1.00 96.81 89 ASP A CA 1
ATOM 692 C C . ASP A 1 89 ? -5.070 -4.683 -13.351 1.00 96.81 89 ASP A C 1
ATOM 694 O O . ASP A 1 89 ? -4.067 -3.981 -13.213 1.00 96.81 89 ASP A O 1
ATOM 698 N N . ASP A 1 90 ? -5.030 -5.870 -13.952 1.00 94.56 90 ASP A N 1
ATOM 699 C CA . ASP A 1 90 ? -3.846 -6.409 -14.621 1.00 94.56 90 ASP A CA 1
ATOM 700 C C . ASP A 1 90 ? -3.886 -6.286 -16.152 1.00 94.56 90 ASP A C 1
ATOM 702 O O . ASP A 1 90 ? -3.145 -6.984 -16.850 1.00 94.56 90 ASP A O 1
ATOM 706 N N . ARG A 1 91 ? -4.739 -5.390 -16.676 1.00 94.62 91 ARG A N 1
ATOM 707 C CA . ARG A 1 91 ? -4.906 -5.117 -18.111 1.00 94.62 91 ARG A CA 1
ATOM 708 C C . ARG A 1 91 ? -5.204 -6.372 -18.935 1.00 94.62 91 ARG A C 1
ATOM 710 O O . ARG A 1 91 ? -4.634 -6.580 -20.001 1.00 94.62 91 ARG A O 1
ATOM 717 N N . ASN A 1 92 ? -6.165 -7.171 -18.475 1.00 91.94 92 ASN A N 1
ATOM 718 C CA . ASN A 1 92 ? -6.586 -8.423 -19.115 1.00 91.94 92 ASN A CA 1
ATOM 719 C C . ASN A 1 92 ? -5.471 -9.478 -19.167 1.00 91.94 92 ASN A C 1
ATOM 721 O O . ASN A 1 92 ? -5.312 -10.172 -20.173 1.00 91.94 92 ASN A O 1
ATOM 725 N N . GLY A 1 93 ? -4.709 -9.625 -18.085 1.00 94.50 93 GLY A N 1
ATOM 726 C CA . GLY A 1 93 ? -3.713 -10.683 -17.998 1.00 94.50 93 GLY A CA 1
ATOM 727 C C . GLY A 1 93 ? -2.355 -10.347 -18.607 1.00 94.50 93 GLY A C 1
ATOM 728 O O . GLY A 1 93 ? -1.641 -11.278 -18.981 1.00 94.50 93 GLY A O 1
ATOM 729 N N . GLU A 1 94 ? -1.958 -9.070 -18.695 1.00 95.38 94 GLU A N 1
ATOM 730 C CA . GLU A 1 94 ? -0.615 -8.717 -19.172 1.00 95.38 94 GLU A CA 1
ATOM 731 C C . GLU A 1 94 ? 0.465 -9.416 -18.335 1.00 95.38 94 GLU A C 1
ATOM 733 O O . GLU A 1 94 ? 0.368 -9.540 -17.106 1.00 95.38 94 GLU A O 1
ATOM 738 N N . ARG A 1 95 ? 1.517 -9.884 -19.009 1.00 97.62 95 ARG A N 1
ATOM 739 C CA . ARG A 1 95 ? 2.665 -10.534 -18.379 1.00 97.62 95 ARG A CA 1
ATOM 740 C C . ARG A 1 95 ? 3.950 -9.873 -18.833 1.00 97.62 95 ARG A C 1
ATOM 742 O O . ARG A 1 95 ? 4.098 -9.467 -19.986 1.00 97.62 95 ARG A O 1
ATOM 749 N N . PHE A 1 96 ? 4.880 -9.780 -17.894 1.00 97.75 96 PHE A N 1
ATOM 750 C CA . PHE A 1 96 ? 6.129 -9.077 -18.101 1.00 97.75 96 PHE A CA 1
ATOM 751 C C . PHE A 1 96 ? 7.322 -9.940 -17.715 1.00 97.75 96 PHE A C 1
ATOM 753 O O . PHE A 1 96 ? 7.312 -10.631 -16.691 1.00 97.75 96 PHE A O 1
ATOM 760 N N . ALA A 1 97 ? 8.368 -9.863 -18.532 1.00 98.12 97 ALA A N 1
ATOM 761 C CA . ALA A 1 97 ? 9.711 -10.215 -18.109 1.00 98.12 97 ALA A CA 1
ATOM 762 C C . ALA A 1 97 ? 10.302 -8.997 -17.391 1.00 98.12 97 ALA A C 1
ATOM 764 O O . ALA A 1 97 ? 10.272 -7.881 -17.923 1.00 98.12 97 ALA A O 1
ATOM 765 N N . VAL A 1 98 ? 10.808 -9.216 -16.179 1.00 97.12 98 VAL A N 1
ATOM 766 C CA . VAL A 1 98 ? 11.406 -8.173 -15.344 1.00 97.12 98 VAL A CA 1
ATOM 767 C C . VAL A 1 98 ? 12.851 -8.546 -15.072 1.00 97.12 98 VAL A C 1
ATOM 769 O O . VAL A 1 98 ? 13.132 -9.632 -14.566 1.00 97.12 98 VAL A O 1
ATOM 772 N N . THR A 1 99 ? 13.759 -7.638 -15.396 1.00 97.31 99 THR A N 1
ATOM 773 C CA . THR A 1 99 ? 15.175 -7.737 -15.044 1.00 97.31 99 THR A CA 1
ATOM 774 C C . THR A 1 99 ? 15.586 -6.510 -14.244 1.00 97.31 99 THR A C 1
ATOM 776 O O . THR A 1 99 ? 14.942 -5.463 -14.307 1.00 97.31 99 THR A O 1
ATOM 779 N N . VAL A 1 100 ? 16.652 -6.638 -13.460 1.00 97.25 100 VAL A N 1
ATOM 780 C CA . VAL A 1 100 ? 17.250 -5.519 -12.729 1.00 97.25 100 VAL A CA 1
ATOM 781 C C . VAL A 1 100 ? 18.634 -5.290 -13.304 1.00 97.25 100 VAL A C 1
ATOM 783 O O . VAL A 1 100 ? 19.400 -6.240 -13.460 1.00 97.25 100 VAL A O 1
ATOM 786 N N . VAL A 1 101 ? 18.951 -4.042 -13.635 1.00 97.56 101 VAL A N 1
ATOM 787 C CA . VAL A 1 101 ? 20.306 -3.673 -14.040 1.00 97.56 101 VAL A CA 1
ATOM 788 C C . VAL A 1 101 ? 21.217 -3.803 -12.823 1.00 97.56 101 VAL A C 1
ATOM 790 O O . VAL A 1 101 ? 21.034 -3.103 -11.829 1.00 97.56 101 VAL A O 1
ATOM 793 N N . THR A 1 102 ? 22.186 -4.709 -12.896 1.00 96.94 102 THR A N 1
ATOM 794 C CA . THR A 1 102 ? 23.162 -4.964 -11.823 1.00 96.94 102 THR A CA 1
ATOM 795 C C . THR A 1 102 ? 24.540 -4.377 -12.111 1.00 96.94 102 THR A C 1
ATOM 797 O O . THR A 1 102 ? 25.411 -4.434 -11.250 1.00 96.94 102 THR A O 1
ATOM 800 N N . ASP A 1 103 ? 24.739 -3.823 -13.306 1.00 96.44 103 ASP A N 1
ATOM 801 C CA . ASP A 1 103 ? 25.990 -3.183 -13.697 1.00 96.44 103 ASP A CA 1
ATOM 802 C C . ASP A 1 103 ? 26.057 -1.749 -13.157 1.00 96.44 103 ASP A C 1
ATOM 804 O O . ASP A 1 103 ? 25.074 -1.005 -13.209 1.00 96.44 103 ASP A O 1
ATOM 808 N N . GLY A 1 104 ? 27.236 -1.362 -12.668 1.00 95.19 104 GLY A N 1
ATOM 809 C CA . GLY A 1 104 ? 27.511 -0.058 -12.060 1.00 95.19 104 GLY A CA 1
ATOM 810 C C . GLY A 1 104 ? 28.099 -0.187 -10.655 1.00 95.19 104 GLY A C 1
ATOM 811 O O . GLY A 1 104 ? 28.211 -1.283 -10.104 1.00 95.19 104 GLY A O 1
ATOM 812 N N . LEU A 1 105 ? 28.493 0.941 -10.069 1.00 94.62 105 LEU A N 1
ATOM 813 C CA . LEU A 1 105 ? 28.988 1.019 -8.694 1.00 94.62 105 LEU A CA 1
ATOM 814 C C . LEU A 1 105 ? 27.990 1.758 -7.810 1.00 94.62 105 LEU A C 1
ATOM 816 O O . LEU A 1 105 ? 27.476 2.806 -8.184 1.00 94.62 105 LEU A O 1
ATOM 820 N N . HIS A 1 106 ? 27.747 1.243 -6.607 1.00 92.94 106 HIS A N 1
ATOM 821 C CA . HIS A 1 106 ? 26.958 1.969 -5.619 1.00 92.94 106 HIS A CA 1
ATOM 822 C C . HIS A 1 106 ? 27.733 3.207 -5.143 1.00 92.94 106 HIS A C 1
ATOM 824 O O . HIS A 1 106 ? 28.863 3.090 -4.670 1.00 92.94 106 HIS A O 1
ATOM 830 N N . GLY A 1 107 ? 27.136 4.390 -5.267 1.00 92.25 107 GLY A N 1
ATOM 831 C CA . GLY A 1 107 ? 27.774 5.651 -4.907 1.00 92.25 107 GLY A CA 1
ATOM 832 C C . GLY A 1 107 ? 26.960 6.858 -5.361 1.00 92.25 107 GLY A C 1
ATOM 833 O O . GLY A 1 107 ? 25.819 6.725 -5.794 1.00 92.25 107 GLY A O 1
ATOM 834 N N . THR A 1 108 ? 27.551 8.045 -5.250 1.00 92.94 108 THR A N 1
ATOM 835 C CA . THR A 1 108 ? 26.929 9.314 -5.664 1.00 92.94 108 THR A CA 1
ATOM 836 C C . THR A 1 108 ? 27.383 9.790 -7.045 1.00 92.94 108 THR A C 1
ATOM 838 O O . THR A 1 108 ? 26.793 10.715 -7.599 1.00 92.94 108 THR A O 1
ATOM 841 N N . ASP A 1 109 ? 28.415 9.167 -7.621 1.00 95.75 109 ASP A N 1
ATOM 842 C CA . ASP A 1 109 ? 28.883 9.474 -8.972 1.00 95.75 109 ASP A CA 1
ATOM 843 C C . ASP A 1 109 ? 27.939 8.853 -10.009 1.00 95.75 109 ASP A C 1
ATOM 845 O O . ASP A 1 109 ? 27.948 7.645 -10.243 1.00 95.75 109 ASP A O 1
ATOM 849 N N . VAL A 1 110 ? 27.132 9.700 -10.647 1.00 92.25 110 VAL A N 1
ATOM 850 C CA . VAL A 1 110 ? 26.111 9.297 -11.625 1.00 92.25 110 VAL A CA 1
ATOM 851 C C . VAL A 1 110 ? 26.701 8.513 -12.800 1.00 92.25 110 VAL A C 1
ATOM 853 O O . VAL A 1 110 ? 26.057 7.586 -13.291 1.00 92.25 110 VAL A O 1
ATOM 856 N N . ALA A 1 111 ? 27.917 8.844 -13.248 1.00 94.38 111 ALA A N 1
ATOM 857 C CA . ALA A 1 111 ? 28.546 8.149 -14.367 1.00 94.38 111 ALA A CA 1
ATOM 858 C C . ALA A 1 111 ? 28.952 6.721 -13.978 1.00 94.38 111 ALA A C 1
ATOM 860 O O . ALA A 1 111 ? 28.771 5.794 -14.766 1.00 94.38 111 ALA A O 1
ATOM 861 N N . MET A 1 112 ? 29.448 6.541 -12.750 1.00 93.81 112 MET A N 1
ATOM 862 C CA . MET A 1 112 ? 29.845 5.230 -12.224 1.00 93.81 112 MET A CA 1
ATOM 863 C C . MET A 1 112 ? 28.644 4.384 -11.779 1.00 93.81 112 MET A C 1
ATOM 865 O O . MET A 1 112 ? 28.672 3.161 -11.914 1.00 93.81 112 MET A O 1
ATOM 869 N N . VAL A 1 113 ? 27.584 5.017 -11.270 1.00 96.19 113 VAL A N 1
ATOM 870 C CA . VAL A 1 113 ? 26.317 4.356 -10.909 1.00 96.19 113 VAL A CA 1
ATOM 871 C C . VAL A 1 113 ? 25.585 3.866 -12.156 1.00 96.19 113 VAL A C 1
ATOM 873 O O . VAL A 1 113 ? 25.027 2.768 -12.161 1.00 96.19 113 VAL A O 1
ATOM 876 N N . GLY A 1 114 ? 25.573 4.667 -13.223 1.00 95.75 114 GLY A N 1
ATOM 877 C CA . GLY A 1 114 ? 24.880 4.336 -14.460 1.00 95.75 114 GLY A CA 1
ATOM 878 C C . GLY A 1 114 ? 23.380 4.124 -14.236 1.00 95.75 114 GLY A C 1
ATOM 879 O O . GLY A 1 114 ? 22.630 5.072 -14.011 1.00 95.75 114 GLY A O 1
ATOM 880 N N . GLN A 1 115 ? 22.922 2.877 -14.355 1.00 96.25 115 GLN A N 1
ATOM 881 C CA . GLN A 1 115 ? 21.520 2.482 -14.158 1.00 96.25 115 GLN A CA 1
ATOM 882 C C . GLN A 1 115 ? 21.369 1.384 -13.096 1.00 96.25 115 GLN A C 1
ATOM 884 O O . GLN A 1 115 ? 20.327 0.729 -13.053 1.00 96.25 115 GLN A O 1
ATOM 889 N N . LEU A 1 116 ? 22.388 1.174 -12.255 1.00 96.31 116 LEU A N 1
ATOM 890 C CA . LEU A 1 116 ? 22.378 0.175 -11.190 1.00 96.31 116 LEU A CA 1
ATOM 891 C C . LEU A 1 116 ? 21.085 0.254 -10.360 1.00 96.31 116 LEU A C 1
ATOM 893 O O . LEU A 1 116 ? 20.713 1.312 -9.857 1.00 96.31 116 LEU A O 1
ATOM 897 N N . GLY A 1 117 ? 20.392 -0.877 -10.225 1.00 93.88 117 GLY A N 1
ATOM 898 C CA . GLY A 1 117 ? 19.133 -1.003 -9.487 1.00 93.88 117 GLY A CA 1
ATOM 899 C C . GLY A 1 117 ? 17.870 -0.689 -10.296 1.00 93.88 117 GLY A C 1
ATOM 900 O O . GLY A 1 117 ? 16.765 -0.955 -9.819 1.00 93.88 117 GLY A O 1
ATOM 901 N N . ARG A 1 118 ? 17.981 -0.182 -11.533 1.00 95.19 118 ARG A N 1
ATOM 902 C CA . ARG A 1 118 ? 16.810 0.062 -12.386 1.00 95.19 118 ARG A CA 1
ATOM 903 C C . ARG A 1 118 ? 16.126 -1.253 -12.755 1.00 95.19 118 ARG A C 1
ATOM 905 O O . ARG A 1 118 ? 16.746 -2.148 -13.326 1.00 95.19 118 ARG A O 1
ATOM 912 N N . SER A 1 119 ? 14.819 -1.328 -12.506 1.00 96.00 119 SER A N 1
ATOM 913 C CA . SER A 1 119 ? 13.965 -2.390 -13.045 1.00 96.00 119 SER A CA 1
ATOM 914 C C . SER A 1 119 ? 13.645 -2.115 -14.517 1.00 96.00 119 SER A C 1
ATOM 916 O O . SER A 1 119 ? 13.172 -1.031 -14.866 1.00 96.00 119 SER A O 1
ATOM 918 N N . VAL A 1 120 ? 13.899 -3.092 -15.384 1.00 96.62 120 VAL A N 1
ATOM 919 C CA . VAL A 1 120 ? 13.591 -3.056 -16.817 1.00 96.62 120 VAL A CA 1
ATOM 920 C C . VAL A 1 120 ? 12.477 -4.056 -17.089 1.00 96.62 120 VAL A C 1
ATOM 922 O O . VAL A 1 120 ? 12.545 -5.214 -16.679 1.00 96.62 120 VAL A O 1
ATOM 925 N N . VAL A 1 121 ? 11.430 -3.586 -17.762 1.00 96.44 121 VAL A N 1
ATOM 926 C CA . VAL A 1 121 ? 10.188 -4.330 -17.969 1.00 96.44 121 VAL A CA 1
ATOM 927 C C . VAL A 1 121 ? 9.914 -4.429 -19.464 1.00 96.44 121 VAL A C 1
ATOM 929 O O . VAL A 1 121 ? 9.957 -3.424 -20.172 1.00 96.44 121 VAL A O 1
ATOM 932 N N . SER A 1 122 ? 9.608 -5.633 -19.942 1.00 97.00 122 SER A N 1
ATOM 933 C CA . SER A 1 122 ? 9.181 -5.880 -21.325 1.00 97.00 122 SER A CA 1
ATOM 934 C C . SER A 1 122 ? 8.003 -6.850 -21.357 1.00 97.00 122 SER A C 1
ATOM 936 O O . SER A 1 122 ? 7.878 -7.706 -20.479 1.00 97.00 122 SER A O 1
ATOM 938 N N . SER A 1 123 ? 7.114 -6.690 -22.342 1.00 96.88 123 SER A N 1
ATOM 939 C CA . SER A 1 123 ? 5.991 -7.615 -22.539 1.00 96.88 123 SER A CA 1
ATOM 940 C C . SER A 1 123 ? 6.514 -9.025 -22.813 1.00 96.88 123 SER A C 1
ATOM 942 O O . SER A 1 123 ? 7.500 -9.199 -23.531 1.00 96.88 123 SER A O 1
ATOM 944 N N . HIS A 1 124 ? 5.869 -10.030 -22.229 1.00 97.06 124 HIS A N 1
ATOM 945 C CA . HIS A 1 124 ? 6.267 -11.423 -22.372 1.00 97.06 124 HIS A CA 1
ATOM 946 C C . HIS A 1 124 ? 5.048 -12.352 -22.316 1.00 97.06 124 HIS A C 1
ATOM 948 O O . HIS A 1 124 ? 4.055 -12.032 -21.676 1.00 97.06 124 HIS A O 1
ATOM 954 N N . ALA A 1 125 ? 5.117 -13.524 -22.956 1.00 93.69 125 ALA A N 1
ATOM 955 C CA . ALA A 1 125 ? 3.992 -14.468 -22.989 1.00 93.69 125 ALA A CA 1
ATOM 956 C C . ALA A 1 125 ? 3.726 -15.133 -21.625 1.00 93.69 125 ALA A C 1
ATOM 958 O O . ALA A 1 125 ? 2.585 -15.402 -21.261 1.00 93.69 125 ALA A O 1
ATOM 959 N N . THR A 1 126 ? 4.785 -15.398 -20.858 1.00 92.44 126 THR A N 1
ATOM 960 C CA . THR A 1 126 ? 4.719 -16.065 -19.549 1.00 92.44 126 THR A CA 1
ATOM 961 C C . THR A 1 126 ? 5.604 -15.324 -18.558 1.00 92.44 126 THR A C 1
ATOM 963 O O . THR A 1 126 ? 6.823 -15.339 -18.686 1.00 92.44 126 THR A O 1
ATOM 966 N N . GLY A 1 127 ? 5.041 -14.629 -17.585 1.00 95.31 127 GLY A N 1
ATOM 967 C CA . GLY A 1 127 ? 5.841 -13.753 -16.734 1.00 95.31 127 GLY A CA 1
ATOM 968 C C . GLY A 1 127 ? 5.118 -13.360 -15.468 1.00 95.31 127 GLY A C 1
ATOM 969 O O . GLY A 1 127 ? 4.130 -13.987 -15.086 1.00 95.31 127 GLY A O 1
ATOM 970 N N . VAL A 1 128 ? 5.615 -12.307 -14.832 1.00 95.81 128 VAL A N 1
ATOM 971 C CA . VAL A 1 128 ? 4.965 -11.739 -13.653 1.00 95.81 128 VAL A CA 1
ATOM 972 C C . VAL A 1 128 ? 3.896 -10.742 -14.070 1.00 95.81 128 VAL A C 1
ATOM 974 O O . VAL A 1 128 ? 3.990 -10.090 -15.113 1.00 95.81 128 VAL A O 1
ATOM 977 N N . THR A 1 129 ? 2.879 -10.620 -13.231 1.00 95.50 129 THR A N 1
ATOM 978 C CA . THR A 1 129 ? 1.863 -9.582 -13.356 1.00 95.50 129 THR A CA 1
ATOM 979 C C . THR A 1 129 ? 2.364 -8.289 -12.718 1.00 95.50 129 THR A C 1
ATOM 981 O O . THR A 1 129 ? 2.901 -8.312 -11.610 1.00 95.50 129 THR A O 1
ATOM 984 N N . ILE A 1 130 ? 2.149 -7.157 -13.390 1.00 96.44 130 ILE A N 1
ATOM 985 C CA . ILE A 1 130 ? 2.356 -5.816 -12.829 1.00 96.44 130 ILE A CA 1
ATOM 986 C C . ILE A 1 130 ? 1.009 -5.086 -12.892 1.00 96.44 130 ILE A C 1
ATOM 988 O O . ILE A 1 130 ? 0.677 -4.539 -13.946 1.00 96.44 130 ILE A O 1
ATOM 992 N N . PRO A 1 131 ? 0.209 -5.103 -11.808 1.00 96.25 131 PRO A N 1
ATOM 993 C CA . PRO A 1 131 ? -1.074 -4.416 -11.800 1.00 96.25 131 PRO A CA 1
ATOM 994 C C . PRO A 1 131 ? -0.933 -2.914 -12.049 1.00 96.25 131 PRO A C 1
ATOM 996 O O . PRO A 1 131 ? 0.014 -2.278 -11.583 1.00 96.25 131 PRO A O 1
ATOM 999 N N . ARG A 1 132 ? -1.899 -2.351 -12.772 1.00 95.69 132 ARG A N 1
ATOM 1000 C CA . ARG A 1 132 ? -2.025 -0.919 -13.070 1.00 95.69 132 ARG A CA 1
ATOM 1001 C C . ARG A 1 132 ? -2.977 -0.201 -12.126 1.00 95.69 132 ARG A C 1
ATOM 1003 O O . ARG A 1 132 ? -2.890 1.016 -12.013 1.00 95.69 132 ARG A O 1
ATOM 1010 N N . GLY A 1 133 ? -3.843 -0.943 -11.448 1.00 97.12 133 GLY A N 1
ATOM 1011 C CA . GLY A 1 133 ? -4.786 -0.407 -10.480 1.00 97.12 133 GLY A CA 1
ATOM 1012 C C . GLY A 1 133 ? -5.136 -1.421 -9.405 1.00 97.12 133 GLY A C 1
ATOM 1013 O O . GLY A 1 133 ? -4.895 -2.623 -9.554 1.00 97.12 133 GLY A O 1
ATOM 1014 N N . VAL A 1 134 ? -5.704 -0.917 -8.318 1.00 97.31 134 VAL A N 1
ATOM 1015 C CA . VAL A 1 134 ? -6.204 -1.704 -7.192 1.00 97.31 134 VAL A CA 1
ATOM 1016 C C . VAL A 1 134 ? -7.538 -1.130 -6.730 1.00 97.31 134 VAL A C 1
ATOM 1018 O O . VAL A 1 134 ? -7.757 0.077 -6.804 1.00 97.31 134 VAL A O 1
ATOM 1021 N N . ASP A 1 135 ? -8.424 -1.994 -6.248 1.00 96.62 135 ASP A N 1
ATOM 1022 C CA . ASP A 1 135 ? -9.631 -1.580 -5.537 1.00 96.62 135 ASP A CA 1
ATOM 1023 C C . ASP A 1 135 ? -9.256 -0.949 -4.180 1.00 96.62 135 ASP A C 1
ATOM 1025 O O . ASP A 1 135 ? -8.927 -1.640 -3.210 1.00 96.62 135 ASP A O 1
ATOM 1029 N N . ILE A 1 136 ? -9.243 0.387 -4.150 1.00 95.38 136 ILE A N 1
ATOM 1030 C CA . ILE A 1 136 ? -8.797 1.195 -3.006 1.00 95.38 136 ILE A CA 1
ATOM 1031 C C . ILE A 1 136 ? -9.724 0.997 -1.800 1.00 95.38 136 ILE A C 1
ATOM 1033 O O . ILE A 1 136 ? -9.247 0.864 -0.669 1.00 95.38 136 ILE A O 1
ATOM 1037 N N . ASP A 1 137 ? -11.035 0.934 -2.029 1.00 92.31 137 ASP A N 1
ATOM 1038 C CA . ASP A 1 137 ? -12.017 0.776 -0.958 1.00 92.31 137 ASP A CA 1
ATOM 1039 C C . ASP A 1 137 ? -11.920 -0.619 -0.338 1.00 92.31 137 ASP A C 1
ATOM 1041 O O . ASP A 1 137 ? -11.882 -0.753 0.889 1.00 92.31 137 ASP A O 1
ATOM 1045 N N . ALA A 1 138 ? -11.801 -1.664 -1.166 1.00 93.50 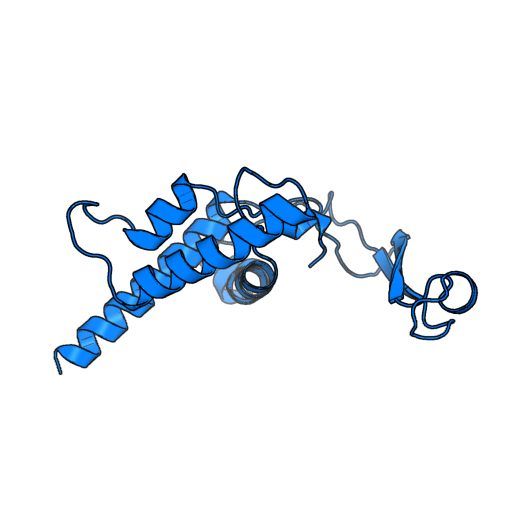138 ALA A N 1
ATOM 1046 C CA . ALA A 1 138 ? -11.587 -3.025 -0.682 1.00 93.50 138 ALA A CA 1
ATOM 1047 C C . ALA A 1 138 ? -10.286 -3.144 0.126 1.00 93.50 138 ALA A C 1
ATOM 1049 O O . ALA A 1 138 ? -10.281 -3.778 1.184 1.00 93.50 138 ALA A O 1
ATOM 1050 N N . PHE A 1 139 ? -9.203 -2.496 -0.318 1.00 96.19 139 PHE A N 1
ATOM 1051 C CA . PHE A 1 139 ? -7.954 -2.452 0.440 1.00 96.19 139 PHE A CA 1
ATOM 1052 C C . PHE A 1 139 ? -8.158 -1.844 1.837 1.00 96.19 139 PHE A C 1
ATOM 1054 O O . PHE A 1 139 ? -7.809 -2.473 2.839 1.00 96.19 139 PHE A O 1
ATOM 1061 N N . TRP A 1 140 ? -8.760 -0.655 1.934 1.00 94.62 140 TRP A N 1
ATOM 1062 C CA . TRP A 1 140 ? -8.954 0.001 3.231 1.00 94.62 140 TRP A CA 1
ATOM 1063 C C . TRP A 1 140 ? -9.941 -0.745 4.130 1.00 94.62 140 TRP A C 1
ATOM 1065 O O . TRP A 1 140 ? -9.753 -0.769 5.347 1.00 94.62 140 TRP A O 1
ATOM 1075 N N . ASN A 1 141 ? -10.942 -1.416 3.557 1.00 92.12 141 ASN A N 1
ATOM 1076 C CA . ASN A 1 141 ? -11.846 -2.287 4.308 1.00 92.12 141 ASN A CA 1
ATOM 1077 C C . ASN A 1 141 ? -11.101 -3.460 4.960 1.00 92.12 141 ASN A C 1
ATOM 1079 O O . ASN A 1 141 ? -11.356 -3.758 6.126 1.00 92.12 141 ASN A O 1
ATOM 1083 N N . ILE A 1 142 ? -10.144 -4.077 4.257 1.00 94.69 142 ILE A N 1
ATOM 1084 C CA . ILE A 1 142 ? -9.284 -5.127 4.827 1.00 94.69 142 ILE A CA 1
ATOM 1085 C C . ILE A 1 142 ? -8.469 -4.573 6.003 1.00 94.69 142 ILE A C 1
ATOM 1087 O O . ILE A 1 142 ? -8.444 -5.182 7.072 1.00 94.69 142 ILE A O 1
ATOM 1091 N N . ILE A 1 143 ? -7.835 -3.408 5.836 1.00 95.62 143 ILE A N 1
ATOM 1092 C CA . ILE A 1 143 ? -7.021 -2.789 6.894 1.00 95.62 143 ILE A CA 1
ATOM 1093 C C . ILE A 1 143 ? -7.862 -2.489 8.140 1.00 95.62 143 ILE A C 1
ATOM 1095 O O . ILE A 1 143 ? -7.476 -2.859 9.250 1.00 95.62 143 ILE A O 1
ATOM 1099 N N . VAL A 1 144 ? -9.025 -1.857 7.971 1.00 94.12 144 VAL A N 1
ATOM 1100 C CA . VAL A 1 144 ? -9.909 -1.503 9.091 1.00 94.12 144 VAL A CA 1
ATOM 1101 C C . VAL A 1 144 ? -10.455 -2.751 9.788 1.00 94.12 144 VAL A C 1
ATOM 1103 O O . VAL A 1 144 ? -10.498 -2.775 11.020 1.00 94.12 144 VAL A O 1
ATOM 1106 N N . ASP A 1 145 ? -10.790 -3.812 9.045 1.00 93.62 145 ASP A N 1
ATOM 1107 C CA . ASP A 1 145 ? -11.209 -5.094 9.624 1.00 93.62 145 ASP A CA 1
ATOM 1108 C C . ASP A 1 145 ? -10.090 -5.741 10.458 1.00 93.62 145 ASP A C 1
ATOM 1110 O O . ASP A 1 145 ? -10.336 -6.212 11.571 1.00 93.62 145 ASP A O 1
ATOM 1114 N N . CYS A 1 146 ? -8.844 -5.711 9.973 1.00 95.88 146 CYS A N 1
ATOM 1115 C CA . CYS A 1 146 ? -7.688 -6.194 10.729 1.00 95.88 146 CYS A CA 1
ATOM 1116 C C . CYS A 1 146 ? -7.495 -5.424 12.044 1.00 95.88 146 CYS A C 1
ATOM 1118 O O . CYS A 1 146 ? -7.279 -6.047 13.085 1.00 95.88 146 CYS A O 1
ATOM 1120 N N . ILE A 1 147 ? -7.606 -4.092 12.017 1.00 96.50 147 ILE A N 1
ATOM 1121 C CA . ILE A 1 147 ? -7.465 -3.252 13.216 1.00 96.50 147 ILE A CA 1
ATOM 1122 C C . ILE A 1 147 ? -8.600 -3.534 14.203 1.00 96.50 147 ILE A C 1
ATOM 1124 O O . ILE A 1 147 ? -8.336 -3.738 15.384 1.00 96.50 147 ILE A O 1
ATOM 1128 N N . ARG A 1 148 ? -9.849 -3.628 13.726 1.00 95.62 148 ARG A N 1
ATOM 1129 C CA . ARG A 1 148 ? -11.015 -3.961 14.561 1.00 95.62 148 ARG A CA 1
ATOM 1130 C C . ARG A 1 148 ? -10.818 -5.287 15.300 1.00 95.62 148 ARG A C 1
ATOM 1132 O O . ARG A 1 148 ? -11.005 -5.348 16.510 1.00 95.62 148 ARG A O 1
ATOM 1139 N N . ARG A 1 149 ? -10.383 -6.339 14.599 1.00 95.94 149 ARG A N 1
ATOM 1140 C CA . ARG A 1 149 ? -10.105 -7.651 15.216 1.00 95.94 149 ARG A CA 1
ATOM 1141 C C . ARG A 1 149 ? -8.972 -7.584 16.242 1.00 95.94 149 ARG A C 1
ATOM 1143 O O . ARG A 1 149 ? -9.012 -8.285 17.251 1.00 95.94 149 ARG A O 1
ATOM 1150 N N . ALA A 1 150 ? -7.952 -6.769 15.981 1.00 96.50 150 ALA A N 1
ATOM 1151 C CA . ALA A 1 150 ? -6.851 -6.567 16.914 1.00 96.50 150 ALA A CA 1
ATOM 1152 C C . ALA A 1 150 ? -7.303 -5.820 18.182 1.00 96.50 150 ALA A C 1
ATOM 1154 O O . ALA A 1 150 ? -6.901 -6.210 19.278 1.00 96.50 150 ALA A O 1
ATOM 1155 N N . ASP A 1 151 ? -8.171 -4.811 18.055 1.00 95.06 151 ASP A N 1
ATOM 1156 C CA . ASP A 1 151 ? -8.795 -4.142 19.204 1.00 95.06 151 ASP A CA 1
ATOM 1157 C C . ASP A 1 151 ? -9.603 -5.132 20.048 1.00 95.06 151 ASP A C 1
ATOM 1159 O O . ASP A 1 151 ? -9.385 -5.221 21.253 1.00 95.06 151 ASP A O 1
ATOM 1163 N N . GLU A 1 152 ? -10.474 -5.928 19.417 1.00 94.81 152 GLU A N 1
ATOM 1164 C CA . GLU A 1 152 ? -11.297 -6.941 20.096 1.00 94.81 152 GLU A CA 1
ATOM 1165 C C . GLU A 1 152 ? -10.439 -7.928 20.897 1.00 94.81 152 GLU A C 1
ATOM 1167 O O . GLU A 1 152 ? -10.736 -8.228 22.057 1.00 94.81 152 GLU A O 1
ATOM 1172 N N . 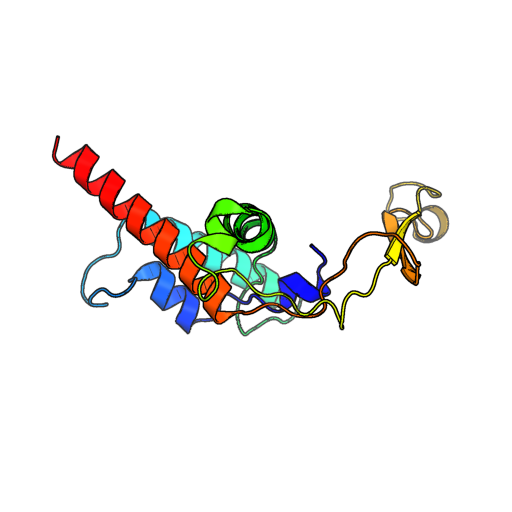LEU A 1 153 ? -9.332 -8.394 20.309 1.00 96.50 153 LEU A N 1
ATOM 1173 C CA . LEU A 1 153 ? -8.399 -9.294 20.980 1.00 96.50 153 LEU A CA 1
ATOM 1174 C C . LEU A 1 153 ? -7.676 -8.616 22.154 1.00 96.50 153 LEU A C 1
ATOM 1176 O O . LEU A 1 153 ? -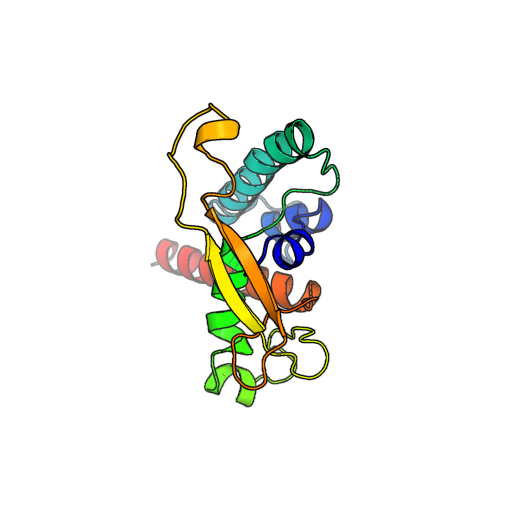7.482 -9.244 23.196 1.00 96.50 153 LEU A O 1
ATOM 1180 N N . ASN A 1 154 ? -7.271 -7.354 22.004 1.00 94.75 154 ASN A N 1
ATOM 1181 C CA . ASN A 1 154 ? -6.624 -6.600 23.076 1.00 94.75 154 ASN A CA 1
ATOM 1182 C C . ASN A 1 154 ? -7.586 -6.359 24.244 1.00 94.75 154 ASN A C 1
ATOM 1184 O O . ASN A 1 154 ? -7.223 -6.626 25.387 1.00 94.75 154 ASN A O 1
ATOM 1188 N N . SER A 1 155 ? -8.826 -5.949 23.965 1.00 92.12 155 SER A N 1
ATOM 1189 C CA . SER A 1 155 ? -9.866 -5.783 24.984 1.00 92.12 155 SER A CA 1
ATOM 1190 C C . SER A 1 155 ? -10.149 -7.088 25.729 1.00 92.12 155 SER A C 1
ATOM 1192 O O . SER A 1 155 ? -10.208 -7.086 26.957 1.00 92.12 155 SER A O 1
ATOM 1194 N N . ALA A 1 156 ? -10.255 -8.213 25.013 1.00 93.62 156 ALA A N 1
ATOM 1195 C CA . ALA A 1 156 ? -10.471 -9.523 25.628 1.00 93.62 156 ALA A CA 1
ATOM 1196 C C . ALA A 1 156 ? -9.314 -9.947 26.550 1.00 93.62 156 ALA A C 1
ATOM 1198 O O . ALA A 1 156 ? -9.553 -10.556 27.588 1.00 93.62 156 ALA A O 1
ATOM 1199 N N . ARG A 1 157 ? -8.065 -9.604 26.202 1.00 92.50 157 ARG A N 1
ATOM 1200 C CA . ARG A 1 157 ? -6.882 -9.883 27.036 1.00 92.50 157 ARG A CA 1
ATOM 1201 C C . ARG A 1 157 ? -6.821 -9.037 28.302 1.00 92.50 157 ARG A C 1
ATOM 1203 O O . ARG A 1 157 ? -6.305 -9.516 29.298 1.00 92.50 157 ARG A O 1
ATOM 1210 N N . THR A 1 158 ? -7.300 -7.795 28.265 1.00 85.94 158 THR A N 1
ATOM 1211 C CA . THR A 1 158 ? -7.335 -6.915 29.447 1.00 85.94 158 THR A CA 1
ATOM 1212 C C . THR A 1 158 ? -8.472 -7.274 30.407 1.00 85.94 158 THR A C 1
ATOM 1214 O O . THR A 1 158 ? -8.390 -6.960 31.590 1.00 85.94 158 THR A O 1
ATOM 1217 N N . ALA A 1 159 ? -9.531 -7.916 29.908 1.00 79.25 159 ALA A N 1
ATOM 1218 C CA . ALA A 1 159 ? -10.677 -8.347 30.707 1.00 79.25 159 ALA A CA 1
ATOM 1219 C C . ALA A 1 159 ? -10.500 -9.724 31.384 1.00 79.25 159 ALA A C 1
ATOM 1221 O O . ALA A 1 159 ? -11.336 -10.087 32.213 1.00 79.25 159 ALA A O 1
ATOM 1222 N N . ALA A 1 160 ? -9.466 -10.484 31.008 1.00 63.38 160 ALA A N 1
ATOM 1223 C CA . ALA A 1 160 ? -9.116 -11.795 31.564 1.00 63.38 160 ALA A CA 1
ATOM 1224 C C . ALA A 1 160 ? -8.089 -11.668 32.699 1.00 63.38 160 ALA A C 1
ATOM 1226 O O . ALA A 1 160 ? -8.187 -12.472 33.653 1.00 63.38 160 ALA A O 1
#

Foldseek 3Di:
DDPLAQVVQFCFPVNLQCLQAPVHDSVDHGDPLSVVVSVVQVVVQVVCCVPPVPNRGDTDDPLVVVLCVVAVVPPVNCVVCVVLGKDFAQPVDWFKDKDADCQFDPDDPCVRRPRHGDIDIDTDPDHDGDTNYIDNVSSSVVVSVVSVVVVVVVVVVVVD

Radius of gyration: 19.4 Å; chains: 1; bounding box: 48×38×55 Å

pLDDT: mean 92.39, std 6.05, range [63.38, 98.12]

Organism: Emericella nidulans (strain FGSC A4 / ATCC 38163 / CBS 112.46 / NRRL 194 / M139) (NCBI:txid227321)

InterPro domains:
  IPR001910 Inosine/uridine-preferring nucleoside hydrolase domain [PF01156] (2-141)
  IPR023186 Inosine/uridine-preferring nucleoside hydrolase [PTHR12304] (2-150)
  IPR036452 Ribonucleoside hydrolase-like [G3DSA:3.90.245.10] (1-154)
  IPR036452 Ribonucleoside hydrolase-like [SSF53590] (2-151)

Secondary structure (DSSP, 8-state):
--HHHHTTSB--HHHHHHHHHTTS-TTSPPPHHHHHHHHHHHHHHHHHHHHH---S--B-SHHHHHHHHHTTT-HHHHHH-TTTSPPEE-TTT--EEEEE---S-SSS-HHHHTTTT-EEEEE-SS-B---SEE-HHHHHHHHHHHHHHHHHHHHHHH--